Protein AF-A0A2K3NEU3-F1 (afdb_monomer)

Radius of gyration: 21.85 Å; Cα contacts (8 Å, |Δi|>4): 67; chains: 1; bounding box: 36×51×60 Å

Foldseek 3Di:
DDDPVVVVVVVVVVVPPPPPQPPVSVCVVVVPPPPPDPQWDDAPNDIDGDDPRVVVRVCVVVVVVVPPPPDPDPVVVVVVVVVVVVVLVVQLVVCVVPVDRPDCLVVFPWDWDACDPDDDDPVRTDIDGCSVVSVVVNVVVVVVVVVVVVD

Sequence (151 aa):
MLSLKDRLAVLDQKGEEEEDLSGDELAELHGRRRGNAISMIQAGGATLEGVTPIRQAVLEHFASHFKTLNMERPGWIILFLKGFLGDVMRFITDFHRNGKLTKGINSTFIALIPKVDSPQRLNDFRPISLVGSLYKILANVLANRLIVLNG

Mean predicted aligned error: 15.76 Å

Solvent-accessible surface area (backbone atoms only — not comparable to full-atom values): 9294 Å² total; per-residue (Å²): 132,85,49,74,66,59,59,47,55,57,52,60,60,62,71,71,65,80,74,74,70,49,73,64,58,50,44,55,68,63,60,69,68,68,90,78,73,74,57,63,49,79,57,97,92,40,81,33,63,43,66,66,55,43,51,48,53,53,49,51,52,49,53,51,62,73,64,51,87,83,64,87,64,59,65,64,60,57,51,46,53,53,52,52,49,50,52,52,51,50,52,54,50,49,27,71,73,65,79,42,84,64,92,54,59,85,68,62,46,66,46,75,42,70,75,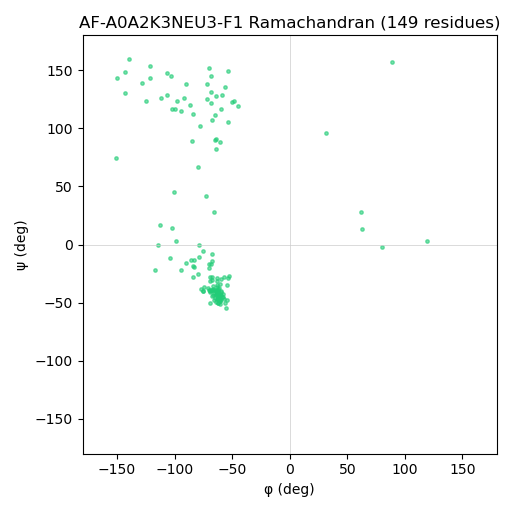51,100,75,63,87,50,79,83,34,38,46,80,40,77,42,46,71,56,52,53,50,52,51,50,51,55,51,50,56,53,53,56,63,72,76,107

Structure (mmCIF, N/CA/C/O backbone):
data_AF-A0A2K3NEU3-F1
#
_entry.id   AF-A0A2K3NEU3-F1
#
loop_
_atom_site.group_PDB
_atom_site.id
_atom_site.type_symbol
_atom_site.label_atom_id
_atom_site.label_alt_id
_atom_site.label_comp_id
_atom_site.label_asym_id
_atom_site.label_entity_id
_atom_site.label_seq_id
_atom_site.pdbx_PDB_ins_code
_atom_site.Cartn_x
_atom_site.Cartn_y
_atom_site.Cartn_z
_atom_site.occupancy
_atom_site.B_iso_or_equiv
_atom_site.auth_seq_id
_atom_site.auth_comp_id
_atom_site.auth_asym_id
_atom_site.auth_atom_id
_atom_site.pdbx_PDB_model_num
ATOM 1 N N . MET A 1 1 ? -4.065 -31.263 -34.846 1.00 45.59 1 MET A N 1
ATOM 2 C CA . MET A 1 1 ? -3.283 -31.020 -33.614 1.00 45.59 1 MET A CA 1
ATOM 3 C C . MET A 1 1 ? -2.113 -30.134 -34.026 1.00 45.59 1 MET A C 1
ATOM 5 O O . MET A 1 1 ? -1.277 -30.618 -34.774 1.00 45.59 1 MET A O 1
ATOM 9 N N . LEU A 1 2 ? -2.132 -28.831 -33.714 1.00 50.38 2 LEU A N 1
ATOM 10 C CA . LEU A 1 2 ? -1.086 -27.901 -34.183 1.00 50.38 2 LEU A CA 1
ATOM 11 C C . LEU A 1 2 ? 0.266 -28.203 -33.517 1.00 50.38 2 LEU A C 1
ATOM 13 O O . LEU A 1 2 ? 0.307 -28.587 -32.345 1.00 50.38 2 LEU A O 1
ATOM 17 N N . SER A 1 3 ? 1.357 -28.019 -34.265 1.00 61.38 3 SER A N 1
ATOM 18 C CA . SER A 1 3 ? 2.723 -28.281 -33.810 1.00 61.38 3 SER A CA 1
ATOM 19 C C . SER A 1 3 ? 3.161 -27.261 -32.759 1.00 61.38 3 SER A C 1
ATOM 21 O O . SER A 1 3 ? 2.734 -26.106 -32.759 1.00 61.38 3 SER A O 1
ATOM 23 N N . LEU A 1 4 ? 4.068 -27.665 -31.864 1.00 50.16 4 LEU A N 1
ATOM 24 C CA . LEU A 1 4 ? 4.674 -26.774 -30.868 1.00 50.16 4 LEU A CA 1
ATOM 25 C C . LEU A 1 4 ? 5.372 -25.565 -31.525 1.00 50.16 4 LEU A C 1
ATOM 27 O O . LEU A 1 4 ? 5.434 -24.497 -30.924 1.00 50.16 4 LEU A O 1
ATOM 31 N N . LYS A 1 5 ? 5.849 -25.729 -32.769 1.00 55.66 5 LYS A N 1
ATOM 32 C CA . LYS A 1 5 ? 6.433 -24.654 -33.584 1.00 55.66 5 LYS A CA 1
ATOM 33 C C . LYS A 1 5 ? 5.387 -23.625 -34.020 1.00 55.66 5 LYS A C 1
ATOM 35 O O . LYS A 1 5 ? 5.641 -22.432 -33.900 1.00 55.66 5 LYS A O 1
ATOM 40 N N . ASP A 1 6 ? 4.197 -24.076 -34.410 1.00 56.97 6 ASP A N 1
ATOM 41 C CA . ASP A 1 6 ? 3.092 -23.190 -34.802 1.00 56.97 6 ASP A CA 1
ATOM 42 C C . ASP A 1 6 ? 2.590 -22.385 -33.593 1.00 56.97 6 ASP A C 1
ATOM 44 O O . ASP A 1 6 ? 2.275 -21.205 -33.700 1.00 56.97 6 ASP A O 1
ATOM 48 N N . ARG A 1 7 ? 2.588 -23.002 -32.401 1.00 54.94 7 ARG A N 1
ATOM 49 C CA . ARG A 1 7 ? 2.237 -22.325 -31.140 1.00 54.94 7 ARG A CA 1
ATOM 50 C C . ARG A 1 7 ? 3.281 -21.297 -30.695 1.00 54.94 7 ARG A C 1
ATOM 52 O O . ARG A 1 7 ? 2.913 -20.358 -29.998 1.00 54.94 7 ARG A O 1
ATOM 59 N N . LEU A 1 8 ? 4.552 -21.474 -31.065 1.00 50.53 8 LEU A N 1
ATOM 60 C CA . LEU A 1 8 ? 5.616 -20.509 -30.771 1.00 50.53 8 LEU A CA 1
ATOM 61 C C . LEU A 1 8 ? 5.529 -19.281 -31.687 1.00 50.53 8 LEU A C 1
ATOM 63 O O . LEU A 1 8 ? 5.665 -18.166 -31.199 1.00 50.53 8 LEU A O 1
ATOM 67 N N . ALA A 1 9 ? 5.222 -19.474 -32.974 1.00 60.53 9 ALA A N 1
ATOM 68 C CA . ALA A 1 9 ? 5.071 -18.375 -33.933 1.00 60.53 9 ALA A CA 1
ATOM 69 C C . ALA A 1 9 ? 3.911 -17.425 -33.572 1.00 60.53 9 ALA A C 1
ATOM 71 O O . ALA A 1 9 ? 4.035 -16.211 -33.702 1.00 60.53 9 ALA A O 1
ATOM 72 N N . VAL A 1 10 ? 2.813 -17.971 -33.034 1.00 55.75 10 VAL A N 1
ATOM 73 C CA . VAL A 1 10 ? 1.667 -17.183 -32.538 1.00 55.75 10 VAL A CA 1
ATOM 74 C C . VAL A 1 10 ? 2.027 -16.351 -31.298 1.00 55.75 10 VAL A C 1
ATOM 76 O O . VAL A 1 10 ? 1.429 -15.305 -31.066 1.00 55.75 10 VAL A O 1
ATOM 79 N N . LEU A 1 11 ? 2.997 -16.789 -30.487 1.00 45.66 11 LEU A N 1
ATOM 80 C CA . LEU A 1 11 ? 3.431 -16.052 -29.294 1.00 45.66 11 LEU A CA 1
ATOM 81 C C . LEU A 1 11 ? 4.463 -14.961 -29.604 1.00 45.66 11 LEU A C 1
ATOM 83 O O . LEU A 1 11 ? 4.479 -13.968 -28.883 1.00 45.66 11 LEU A O 1
ATOM 87 N N . ASP A 1 12 ? 5.267 -15.123 -30.660 1.00 52.12 12 ASP A N 1
ATOM 88 C CA . ASP A 1 12 ? 6.156 -14.063 -31.164 1.00 52.12 12 ASP A CA 1
ATOM 89 C C . ASP A 1 12 ? 5.348 -12.923 -31.802 1.00 52.12 12 ASP A C 1
ATOM 91 O O . ASP A 1 12 ? 5.624 -11.759 -31.534 1.00 52.12 12 ASP A O 1
ATOM 95 N N . GLN A 1 13 ? 4.277 -13.236 -32.545 1.00 46.56 13 GLN A N 1
ATOM 96 C CA . GLN A 1 13 ? 3.372 -12.212 -33.093 1.00 46.56 13 GLN A CA 1
ATOM 97 C C . GLN A 1 13 ? 2.573 -11.471 -32.011 1.00 46.56 13 GLN A C 1
ATOM 99 O O . GLN A 1 13 ? 2.289 -10.288 -32.155 1.00 46.56 13 GLN A O 1
ATOM 104 N N . LYS A 1 14 ? 2.264 -12.125 -30.883 1.00 47.94 14 LYS A N 1
ATOM 105 C CA . LYS A 1 14 ? 1.518 -11.510 -29.770 1.00 47.94 14 LYS A CA 1
ATOM 106 C C . LYS A 1 14 ? 2.378 -10.603 -28.871 1.00 47.94 14 LYS A C 1
ATOM 108 O O . LYS A 1 14 ? 1.883 -10.067 -27.885 1.00 47.94 14 LYS A O 1
ATOM 113 N N . GLY A 1 15 ? 3.674 -10.476 -29.165 1.00 38.56 15 GLY A N 1
ATOM 114 C CA . GLY A 1 15 ? 4.586 -9.565 -28.472 1.00 38.56 15 GLY A CA 1
ATOM 115 C C . GLY A 1 15 ? 4.594 -8.136 -29.025 1.00 38.56 15 GLY A C 1
ATOM 116 O O . GLY A 1 15 ? 5.125 -7.261 -28.348 1.00 38.56 15 GLY A O 1
ATOM 117 N N . GLU A 1 16 ? 4.018 -7.906 -30.212 1.00 44.66 16 GLU A N 1
ATOM 118 C CA . GLU A 1 16 ? 4.050 -6.612 -30.919 1.00 44.66 16 GLU A CA 1
ATOM 119 C C . GLU A 1 16 ? 2.677 -5.934 -31.067 1.00 44.66 16 GLU A C 1
ATOM 121 O O . GLU A 1 16 ? 2.597 -4.822 -31.582 1.00 44.66 16 GLU A O 1
ATOM 126 N N . GLU A 1 17 ? 1.597 -6.538 -30.570 1.00 46.41 17 GLU A N 1
ATOM 127 C CA . GLU A 1 17 ? 0.317 -5.837 -30.432 1.00 46.41 17 GLU A CA 1
ATOM 128 C C . GLU A 1 17 ? 0.309 -5.079 -29.100 1.00 46.41 17 GLU A C 1
ATOM 130 O O . GLU A 1 17 ? -0.085 -5.591 -28.050 1.00 46.41 17 GLU A O 1
ATOM 135 N N . GLU A 1 18 ? 0.791 -3.838 -29.148 1.00 49.94 18 GLU A N 1
ATOM 136 C CA . GLU A 1 18 ? 0.408 -2.796 -28.199 1.00 49.94 18 GLU A CA 1
ATOM 137 C C . GLU A 1 18 ? -1.096 -2.540 -28.415 1.00 49.94 18 GLU A C 1
ATOM 139 O O . GLU A 1 18 ? -1.503 -1.677 -29.188 1.00 49.94 18 GLU A O 1
ATOM 144 N N . GLU A 1 19 ? -1.949 -3.381 -27.814 1.00 53.62 19 GLU A N 1
ATOM 145 C CA . GLU A 1 19 ? -3.363 -3.051 -27.633 1.00 53.62 19 GLU A CA 1
ATOM 146 C C . GLU A 1 19 ? -3.405 -1.833 -26.704 1.00 53.62 19 GLU A C 1
ATOM 148 O O . GLU A 1 19 ? -3.387 -1.958 -25.476 1.00 53.62 19 GLU A O 1
ATOM 153 N N . ASP A 1 20 ? -3.398 -0.643 -27.307 1.00 51.97 20 ASP A N 1
ATOM 154 C CA . ASP A 1 20 ? -3.737 0.603 -26.636 1.00 51.97 20 ASP A CA 1
ATOM 155 C C . ASP A 1 20 ? -5.108 0.406 -25.990 1.00 51.97 20 ASP A C 1
ATOM 157 O O . ASP A 1 20 ? -6.140 0.353 -26.667 1.00 51.97 20 ASP A O 1
ATOM 161 N N . LEU A 1 21 ? -5.102 0.241 -24.664 1.00 54.41 21 LEU A N 1
ATOM 162 C CA . LEU A 1 21 ? -6.314 0.132 -23.864 1.00 54.41 21 LEU A CA 1
ATOM 163 C C . LEU A 1 21 ? -7.240 1.275 -24.267 1.00 54.41 21 LEU A C 1
ATOM 165 O O . LEU A 1 21 ? -6.859 2.450 -24.215 1.00 54.41 21 LEU A O 1
ATOM 169 N N . SER A 1 22 ? -8.449 0.917 -24.691 1.00 58.34 22 SER A N 1
ATOM 170 C CA . SER A 1 22 ? -9.425 1.892 -25.163 1.00 58.34 22 SER A CA 1
ATOM 171 C C . SER A 1 22 ? -9.633 2.987 -24.111 1.00 58.34 22 SER A C 1
ATOM 173 O O . SER A 1 22 ? -9.524 2.748 -22.904 1.00 58.34 22 SER A O 1
ATOM 175 N N . GLY A 1 23 ? -9.940 4.210 -24.554 1.00 54.69 23 GLY A N 1
ATOM 176 C CA . GLY A 1 23 ? -10.165 5.346 -23.652 1.00 54.69 23 GLY A CA 1
ATOM 177 C C . GLY A 1 23 ? -11.193 5.054 -22.552 1.00 54.69 23 GLY A C 1
ATOM 178 O O . GLY A 1 23 ? -11.075 5.598 -21.456 1.00 54.69 23 GLY A O 1
ATOM 179 N N . ASP A 1 24 ? -12.127 4.137 -22.812 1.00 50.00 24 ASP A N 1
ATOM 180 C CA . ASP A 1 24 ? -13.137 3.667 -21.866 1.00 50.00 24 ASP A CA 1
ATOM 181 C C . ASP A 1 24 ? -12.575 2.679 -20.828 1.00 50.00 24 ASP A C 1
ATOM 183 O O . ASP A 1 24 ? -12.896 2.804 -19.648 1.00 50.00 24 ASP A O 1
ATOM 187 N N . GLU A 1 25 ? -11.662 1.771 -21.197 1.00 56.72 25 GLU A N 1
ATOM 188 C CA . GLU A 1 25 ? -10.932 0.927 -20.232 1.00 56.72 25 GLU A CA 1
ATOM 189 C C . GLU A 1 25 ? -9.971 1.753 -19.367 1.00 56.72 25 GLU A C 1
ATOM 191 O O . GLU A 1 25 ? -9.883 1.551 -18.152 1.00 56.72 25 GLU A O 1
ATOM 196 N N . LEU A 1 26 ? -9.293 2.744 -19.957 1.00 55.97 26 LEU A N 1
ATOM 197 C CA . LEU A 1 26 ? -8.514 3.735 -19.209 1.00 55.97 26 LEU A CA 1
ATOM 198 C C . LEU A 1 26 ? -9.414 4.571 -18.287 1.00 55.97 26 LEU A C 1
ATOM 200 O O . LEU A 1 26 ? -9.044 4.838 -17.142 1.00 55.97 26 LEU A O 1
ATOM 204 N N . ALA A 1 27 ? -10.611 4.952 -18.738 1.00 53.28 27 ALA A N 1
ATOM 205 C CA . ALA A 1 27 ? -11.588 5.665 -17.923 1.00 53.28 27 ALA A CA 1
ATOM 206 C C . ALA A 1 27 ? -12.176 4.787 -16.810 1.00 53.28 27 ALA A C 1
ATOM 208 O O . ALA A 1 27 ? -12.445 5.308 -15.732 1.00 53.28 27 ALA A O 1
ATOM 209 N N . GLU A 1 28 ? -12.314 3.474 -16.994 1.00 55.53 28 GLU A N 1
ATOM 210 C CA . GLU A 1 28 ? -12.759 2.539 -15.954 1.00 55.53 28 GLU A CA 1
ATOM 211 C C . GLU A 1 28 ? -11.651 2.268 -14.917 1.00 55.53 28 GLU A C 1
ATOM 213 O O . GLU A 1 28 ? -11.905 2.240 -13.704 1.00 55.53 28 GLU A O 1
ATOM 218 N N . LEU A 1 29 ? -10.389 2.196 -15.360 1.00 51.25 29 LEU A N 1
ATOM 219 C CA . LEU A 1 29 ? -9.210 2.166 -14.486 1.00 51.25 29 LEU A CA 1
ATOM 220 C C . LEU A 1 29 ? -9.060 3.467 -13.678 1.00 51.25 29 LEU A C 1
ATOM 222 O O . LEU A 1 29 ? -8.745 3.424 -12.483 1.00 51.25 29 LEU A O 1
ATOM 226 N N . HIS A 1 30 ? -9.326 4.623 -14.292 1.00 45.66 30 HIS A N 1
ATOM 227 C CA . HIS A 1 30 ? -9.273 5.941 -13.644 1.00 45.66 30 HIS A CA 1
ATOM 228 C C . HIS A 1 30 ? -10.565 6.300 -12.879 1.00 45.66 30 HIS A C 1
ATOM 230 O O . HIS A 1 30 ? -10.542 7.140 -11.973 1.00 45.66 30 HIS A O 1
ATOM 236 N N . GLY A 1 31 ? -11.678 5.632 -13.192 1.00 36.62 31 GLY A N 1
ATOM 237 C CA . GLY A 1 31 ? -13.032 5.842 -12.669 1.00 36.62 31 GLY A CA 1
ATOM 238 C C . GLY A 1 31 ? -13.268 5.235 -11.290 1.00 36.62 31 GLY A C 1
ATOM 239 O O . GLY A 1 31 ? -14.208 5.608 -10.590 1.00 36.62 31 GLY A O 1
ATOM 240 N N . ARG A 1 32 ? -12.339 4.410 -10.796 1.00 45.06 32 ARG A N 1
ATOM 241 C CA . ARG A 1 32 ? -12.258 4.027 -9.376 1.00 45.06 32 ARG A CA 1
ATOM 242 C C . ARG A 1 32 ? -11.756 5.172 -8.482 1.00 45.06 32 ARG A C 1
ATOM 244 O O . ARG A 1 32 ? -10.994 4.952 -7.533 1.00 45.06 32 ARG A O 1
ATOM 251 N N . ARG 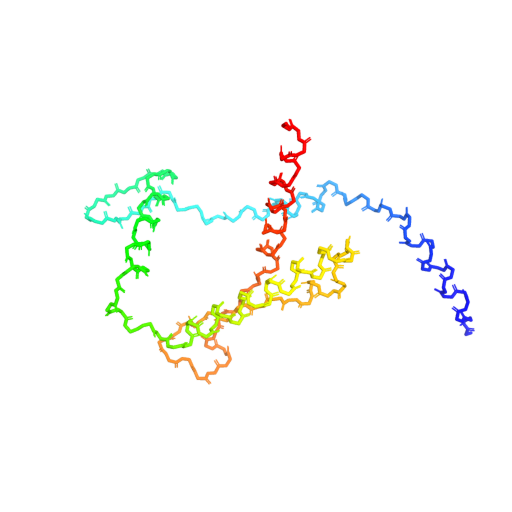A 1 33 ? -12.220 6.405 -8.718 1.00 47.03 33 ARG A N 1
ATOM 252 C CA . ARG A 1 33 ? -12.146 7.489 -7.732 1.00 47.03 33 ARG A CA 1
ATOM 253 C C . ARG A 1 33 ? -13.014 7.102 -6.538 1.00 47.03 33 ARG A C 1
ATOM 255 O O . ARG A 1 33 ? -14.209 7.354 -6.474 1.00 47.03 33 ARG A O 1
ATOM 262 N N . ARG A 1 34 ? -12.363 6.422 -5.596 1.00 50.53 34 ARG A N 1
ATOM 263 C CA . ARG A 1 34 ? -12.849 6.097 -4.258 1.00 50.53 34 ARG A CA 1
ATOM 264 C C . ARG A 1 34 ? -13.509 7.333 -3.643 1.00 50.53 34 ARG A C 1
ATOM 266 O O . ARG A 1 34 ? -12.811 8.303 -3.363 1.00 50.53 34 ARG A O 1
ATOM 273 N N . GLY A 1 35 ? -14.797 7.245 -3.321 1.00 48.56 35 GLY A N 1
ATOM 274 C CA . GLY A 1 35 ? -15.510 8.187 -2.444 1.00 48.56 35 GLY A CA 1
ATOM 275 C C . GLY A 1 35 ? -15.024 8.172 -0.985 1.00 48.56 35 GLY A C 1
ATOM 276 O O . GLY A 1 35 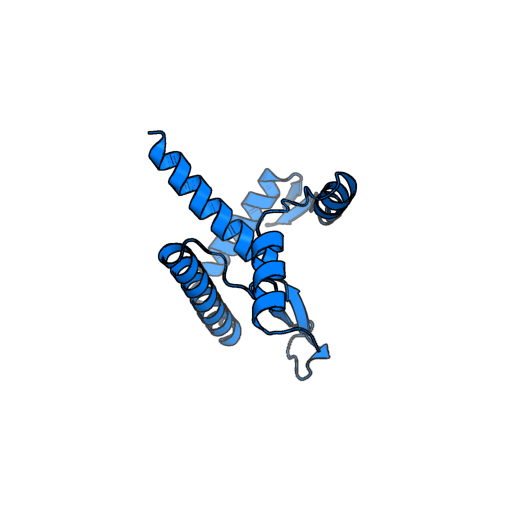? -15.790 8.457 -0.077 1.00 48.56 35 GLY A O 1
ATOM 277 N N . ASN A 1 36 ? -13.754 7.830 -0.745 1.00 59.72 36 ASN A N 1
ATOM 278 C CA . ASN A 1 36 ? -13.133 7.732 0.575 1.00 59.72 36 ASN A CA 1
ATOM 279 C C . ASN A 1 36 ? -12.293 8.987 0.855 1.00 59.72 36 ASN A C 1
ATOM 281 O O . ASN A 1 36 ? -11.135 8.887 1.263 1.00 59.72 36 ASN A O 1
ATOM 285 N N . ALA A 1 37 ? -12.838 10.166 0.559 1.00 64.94 37 ALA A N 1
ATOM 286 C CA . ALA A 1 37 ? -12.197 11.424 0.910 1.00 64.94 37 ALA A CA 1
ATOM 287 C C . ALA A 1 37 ? -12.568 11.770 2.356 1.00 64.94 37 ALA A C 1
ATOM 289 O O . ALA A 1 37 ? -13.727 12.043 2.656 1.00 64.94 37 ALA A O 1
ATOM 290 N N . ILE A 1 38 ? -11.583 11.740 3.254 1.00 75.19 38 ILE A N 1
ATOM 291 C CA . ILE A 1 38 ? -11.752 12.258 4.613 1.00 75.19 38 ILE A CA 1
ATOM 292 C C . ILE A 1 38 ? -11.652 13.780 4.507 1.00 75.19 38 ILE A C 1
ATOM 294 O O . ILE A 1 38 ? -10.560 14.319 4.338 1.00 75.19 38 ILE A O 1
ATOM 298 N N . SER A 1 39 ? -12.797 14.459 4.536 1.00 81.25 39 SER A N 1
ATOM 299 C CA . SER A 1 39 ? -12.881 15.924 4.502 1.00 81.25 39 SER A CA 1
ATOM 300 C C . SER A 1 39 ? -12.605 16.556 5.865 1.00 81.25 39 SER A C 1
ATOM 302 O O . SER A 1 39 ? -12.146 17.695 5.917 1.00 81.25 39 SER A O 1
ATOM 304 N N . MET A 1 40 ? -12.841 15.806 6.948 1.00 85.50 40 MET A N 1
ATOM 305 C CA . MET A 1 40 ? -12.735 16.273 8.327 1.00 85.50 40 MET A CA 1
ATOM 306 C C . MET A 1 40 ? -12.346 15.134 9.284 1.00 85.50 40 MET A C 1
ATOM 308 O O . MET A 1 40 ? -12.799 14.001 9.113 1.00 85.50 40 MET A O 1
ATOM 312 N N . ILE A 1 41 ? -11.526 15.424 10.299 1.00 88.50 41 ILE A N 1
ATOM 313 C CA . ILE A 1 41 ? -11.183 14.492 11.388 1.00 88.50 41 ILE A CA 1
ATOM 314 C C . ILE A 1 41 ? -11.066 15.237 12.723 1.00 88.50 41 ILE A C 1
ATOM 316 O O . ILE A 1 41 ? -10.638 16.388 12.754 1.00 88.50 41 ILE A O 1
ATOM 320 N N . GLN A 1 42 ? -11.403 14.583 13.835 1.00 88.25 42 GLN A N 1
ATOM 321 C CA . GLN A 1 42 ? -11.058 15.083 15.167 1.00 88.25 42 GLN A CA 1
ATOM 322 C C . GLN A 1 42 ? -9.715 14.512 15.620 1.00 88.25 42 GLN A C 1
ATOM 324 O O . GLN A 1 42 ? -9.526 13.296 15.644 1.00 88.25 42 GLN A O 1
ATOM 329 N N . ALA A 1 43 ? -8.790 15.388 16.007 1.00 84.94 43 ALA A N 1
ATOM 330 C CA . ALA A 1 43 ? -7.499 15.013 16.571 1.00 84.94 43 ALA A CA 1
ATOM 331 C C . ALA A 1 43 ? -7.112 16.004 17.678 1.00 84.94 43 ALA A C 1
ATOM 333 O O . ALA A 1 43 ? -7.195 17.214 17.490 1.00 84.94 43 ALA A O 1
ATOM 334 N N . GLY A 1 44 ? -6.719 15.499 18.853 1.00 78.94 44 GLY A N 1
ATOM 335 C CA . GLY A 1 44 ? -6.281 16.347 19.973 1.00 78.94 44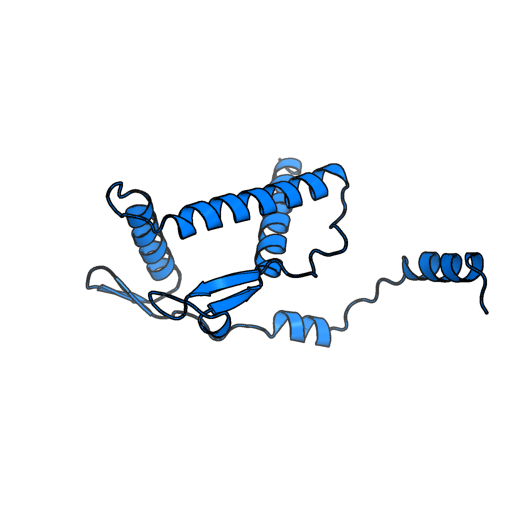 GLY A CA 1
ATOM 336 C C . GLY A 1 44 ? -7.351 17.311 20.508 1.00 78.94 44 GLY A C 1
ATOM 337 O O . GLY A 1 44 ? -7.011 18.382 20.993 1.00 78.94 44 GLY A O 1
ATOM 338 N N . GLY A 1 45 ? -8.637 16.964 20.382 1.00 84.56 45 GLY A N 1
ATOM 339 C CA . GLY A 1 45 ? -9.758 17.826 20.784 1.00 84.56 45 GLY A CA 1
ATOM 340 C C . GLY A 1 45 ? -10.119 18.927 19.778 1.00 84.56 45 GLY A C 1
ATOM 341 O O . GLY A 1 45 ? -11.099 19.633 19.994 1.00 84.56 45 GLY A O 1
ATOM 342 N N . ALA A 1 46 ? -9.384 19.051 18.669 1.00 84.88 46 ALA A N 1
ATOM 343 C CA . ALA A 1 46 ? -9.685 19.983 17.588 1.00 84.88 46 ALA A CA 1
ATOM 344 C C . ALA A 1 46 ? -10.310 19.263 16.385 1.00 84.88 46 ALA A C 1
ATOM 346 O O . ALA A 1 46 ? -9.947 18.130 16.055 1.00 84.88 46 ALA A O 1
ATOM 347 N N . THR A 1 47 ? -11.231 19.946 15.706 1.00 90.69 47 THR A N 1
ATOM 348 C CA . THR A 1 47 ? -11.755 19.529 14.402 1.00 90.69 47 THR A CA 1
ATOM 349 C C . THR A 1 47 ? -10.834 20.066 13.312 1.00 90.69 47 THR A C 1
ATOM 351 O O . THR A 1 47 ? -10.643 21.274 13.197 1.00 90.69 47 THR A O 1
ATOM 354 N N . LEU A 1 48 ? -10.257 19.167 12.522 1.00 90.69 48 LEU A N 1
ATOM 355 C CA . LEU A 1 48 ? -9.371 19.490 11.412 1.00 90.69 48 LEU A CA 1
ATOM 356 C C . LEU A 1 48 ? -10.104 19.257 10.100 1.00 90.69 48 LEU A C 1
ATOM 358 O O . LEU A 1 48 ? -10.636 18.170 9.878 1.00 90.69 48 LEU A O 1
ATOM 362 N N . GLU A 1 49 ? -10.088 20.256 9.227 1.00 88.94 49 GLU A N 1
ATOM 363 C CA . GLU A 1 49 ? -10.720 20.202 7.913 1.00 88.94 49 GLU A CA 1
ATOM 364 C C . GLU A 1 49 ? -9.682 20.433 6.810 1.00 88.94 49 GLU A C 1
ATOM 366 O O . GLU A 1 49 ? -8.739 21.214 6.960 1.00 88.94 49 GLU A O 1
ATOM 371 N N . GLY A 1 50 ? -9.848 19.730 5.691 1.00 82.81 50 GLY A N 1
ATOM 372 C CA . GLY A 1 50 ? -8.963 19.839 4.536 1.00 82.81 50 GLY A CA 1
ATOM 373 C C . GLY A 1 50 ? -7.754 18.897 4.567 1.00 82.81 50 GLY A C 1
ATOM 374 O O . GLY A 1 50 ? -7.297 18.415 5.603 1.00 82.81 50 GLY A O 1
ATOM 375 N N . VAL A 1 51 ? -7.216 18.619 3.377 1.00 81.31 51 VAL A N 1
ATOM 376 C CA . VAL A 1 51 ? -6.235 17.542 3.152 1.00 81.31 51 VAL A CA 1
ATOM 377 C C . VAL A 1 51 ? -4.948 17.735 3.958 1.00 81.31 51 VAL A C 1
ATOM 379 O O . VAL A 1 51 ? -4.444 16.778 4.542 1.00 81.31 51 VAL A O 1
ATOM 382 N N . THR A 1 52 ? -4.397 18.951 3.993 1.00 87.75 52 THR A N 1
ATOM 383 C CA . THR A 1 52 ? -3.084 19.204 4.609 1.00 87.75 52 THR A CA 1
ATOM 384 C C . THR A 1 52 ? -3.108 19.063 6.137 1.00 87.75 52 THR A C 1
ATOM 386 O O . THR A 1 52 ? -2.286 18.293 6.642 1.00 87.75 52 THR A O 1
ATOM 389 N N . PRO A 1 53 ? -4.039 19.698 6.882 1.00 87.12 53 PRO A N 1
ATOM 390 C CA . PRO A 1 53 ? -4.147 19.508 8.332 1.00 87.12 53 PRO A CA 1
ATOM 391 C C . PRO A 1 53 ? -4.434 18.057 8.725 1.00 87.12 53 PRO A C 1
ATOM 393 O O . PRO A 1 53 ? -3.797 17.525 9.632 1.00 87.12 53 PRO A O 1
ATOM 396 N N . ILE A 1 54 ? -5.332 17.386 7.994 1.00 88.94 54 ILE A N 1
ATOM 397 C CA . ILE A 1 54 ? -5.664 15.974 8.228 1.00 88.94 54 ILE A CA 1
ATOM 398 C C . ILE A 1 54 ? -4.432 15.093 8.014 1.00 88.94 54 ILE A C 1
ATOM 400 O O . ILE A 1 54 ? -4.112 14.260 8.861 1.00 88.94 54 ILE A O 1
ATOM 404 N N . ARG A 1 55 ? -3.698 15.292 6.911 1.00 84.69 55 ARG A N 1
ATOM 405 C CA . ARG A 1 55 ? -2.475 14.532 6.621 1.00 84.69 55 ARG A CA 1
ATOM 406 C C . ARG A 1 55 ? -1.428 14.728 7.713 1.00 84.69 55 ARG A C 1
ATOM 408 O O . ARG A 1 55 ? -0.807 13.750 8.120 1.00 84.69 55 ARG A O 1
ATOM 415 N N . GLN A 1 56 ? -1.238 15.964 8.169 1.00 86.94 56 GLN A N 1
ATOM 416 C CA . GLN A 1 56 ? -0.264 16.284 9.207 1.00 86.94 56 GLN A CA 1
ATOM 417 C C . GLN A 1 56 ? -0.624 15.609 10.534 1.00 86.94 56 GLN A C 1
ATOM 419 O O . GLN A 1 56 ? 0.207 14.903 11.097 1.00 86.94 56 GLN A O 1
ATOM 424 N N . ALA A 1 57 ? -1.874 15.734 10.979 1.00 87.38 57 ALA A N 1
ATOM 425 C CA . ALA A 1 57 ? -2.328 15.138 12.231 1.00 87.38 57 ALA A CA 1
ATOM 426 C C . ALA A 1 57 ? -2.260 13.607 12.219 1.00 87.38 57 ALA A C 1
ATOM 428 O O . ALA A 1 57 ? -1.831 12.998 13.196 1.00 87.38 57 ALA A O 1
ATOM 429 N N . VAL A 1 58 ? -2.628 12.974 11.101 1.00 85.69 58 VAL A N 1
ATOM 430 C CA . VAL A 1 58 ? -2.478 11.524 10.923 1.00 85.69 58 VAL A CA 1
ATOM 431 C C . VAL A 1 58 ? -1.003 11.129 11.011 1.00 85.69 58 VAL A C 1
ATOM 433 O O . VAL A 1 58 ? -0.660 10.193 11.733 1.00 85.69 58 VAL A O 1
ATOM 436 N N . LEU A 1 59 ? -0.119 11.845 10.313 1.00 82.75 59 LEU A N 1
ATOM 437 C CA . LEU A 1 59 ? 1.311 11.547 10.308 1.00 82.75 59 LEU A CA 1
ATOM 438 C C . LEU A 1 59 ? 1.917 11.701 11.703 1.00 82.75 59 LEU A C 1
ATOM 440 O O . LEU A 1 59 ? 2.614 10.798 12.152 1.00 82.75 59 LEU A O 1
ATOM 444 N N . GLU A 1 60 ? 1.628 12.793 12.405 1.00 85.50 60 GLU A N 1
ATOM 445 C CA . GLU A 1 60 ? 2.104 13.036 13.769 1.00 85.50 60 GLU A CA 1
ATOM 446 C C . GLU A 1 60 ? 1.578 11.993 14.754 1.00 85.50 60 GLU A C 1
ATOM 448 O O . GLU A 1 60 ? 2.362 11.428 15.521 1.00 85.50 60 GLU A O 1
ATOM 453 N N . HIS A 1 61 ? 0.278 11.685 14.690 1.00 82.69 61 HIS A N 1
ATOM 454 C CA . HIS A 1 61 ? -0.352 10.674 15.532 1.00 82.69 61 HIS A CA 1
ATOM 455 C C . HIS A 1 61 ? 0.355 9.328 15.385 1.00 82.69 61 HIS A C 1
ATOM 457 O O . HIS A 1 61 ? 0.838 8.766 16.368 1.00 82.69 61 HIS A O 1
ATOM 463 N N . PHE A 1 62 ? 0.487 8.834 14.153 1.00 78.44 62 PHE A N 1
ATOM 464 C CA . PHE A 1 62 ? 1.127 7.549 13.907 1.00 78.44 62 PHE A CA 1
ATOM 465 C C . PHE A 1 62 ? 2.637 7.591 14.136 1.00 78.44 62 PHE A C 1
ATOM 467 O O . PHE A 1 62 ? 3.180 6.642 14.684 1.00 78.44 62 PHE A O 1
ATOM 474 N N . ALA A 1 63 ? 3.341 8.669 13.787 1.00 76.25 63 ALA A N 1
ATOM 475 C CA . ALA A 1 63 ? 4.774 8.791 14.053 1.00 76.25 63 ALA A CA 1
ATOM 476 C C . ALA A 1 63 ? 5.077 8.756 15.557 1.00 76.25 63 ALA A C 1
ATOM 478 O O . ALA A 1 63 ? 6.036 8.103 15.964 1.00 76.25 63 ALA A O 1
ATOM 479 N N . SER A 1 64 ? 4.253 9.413 16.378 1.00 77.44 64 SER A N 1
ATOM 480 C CA . SER A 1 64 ? 4.317 9.315 17.838 1.00 77.44 64 SER A CA 1
ATOM 481 C C . SER A 1 64 ? 4.035 7.883 18.300 1.00 77.44 64 SER A C 1
ATOM 483 O O . SER A 1 64 ? 4.864 7.277 18.976 1.00 77.44 64 SER A O 1
ATOM 485 N N . HIS A 1 65 ? 2.938 7.292 17.820 1.00 69.12 65 HIS A N 1
ATOM 486 C CA . HIS A 1 65 ? 2.522 5.919 18.126 1.00 69.12 65 HIS A CA 1
ATOM 487 C C . HIS A 1 65 ? 3.555 4.853 17.710 1.00 69.12 65 HIS A C 1
ATOM 489 O O . HIS A 1 65 ? 3.671 3.790 18.318 1.00 69.12 65 HIS A O 1
ATOM 495 N N . PHE A 1 66 ? 4.334 5.120 16.660 1.00 63.78 66 PHE A N 1
ATOM 496 C CA . PHE A 1 66 ? 5.393 4.229 16.203 1.00 63.78 66 PHE A CA 1
ATOM 497 C C . PHE A 1 66 ? 6.716 4.416 16.960 1.00 63.78 66 PHE A C 1
ATOM 499 O O . PHE A 1 66 ? 7.549 3.506 16.934 1.00 63.78 66 PHE A O 1
ATOM 506 N N . LYS A 1 67 ? 6.908 5.554 17.636 1.00 67.19 67 LYS A N 1
ATOM 507 C CA . LYS A 1 67 ? 8.092 5.864 18.454 1.00 6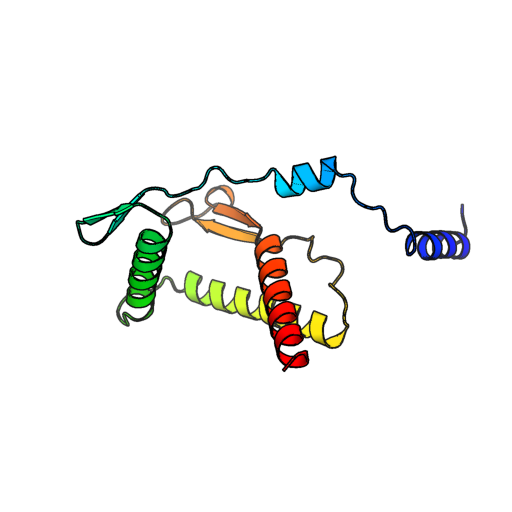7.19 67 LYS A CA 1
ATOM 508 C C . LYS A 1 67 ? 7.907 5.520 19.932 1.00 67.19 67 LYS A C 1
ATOM 510 O O . LYS A 1 67 ? 8.902 5.334 20.627 1.00 67.19 67 LYS A O 1
ATOM 515 N N . THR A 1 68 ? 6.673 5.428 20.426 1.00 60.28 68 THR A N 1
ATOM 516 C CA . THR A 1 68 ? 6.386 5.027 21.806 1.00 60.28 68 THR A CA 1
ATOM 517 C C . THR A 1 68 ? 6.830 3.580 22.043 1.00 60.28 68 THR A C 1
ATOM 519 O O . THR A 1 68 ? 6.265 2.629 21.508 1.00 60.28 68 THR A O 1
ATOM 522 N N . LEU A 1 69 ? 7.866 3.414 22.871 1.00 52.66 69 LEU A N 1
ATOM 523 C CA . LEU A 1 69 ? 8.501 2.127 23.195 1.00 52.66 69 LEU A CA 1
ATOM 524 C C . LEU A 1 69 ? 7.609 1.171 24.010 1.00 52.66 69 LEU A C 1
ATOM 526 O O . LEU A 1 69 ? 7.974 0.017 24.193 1.00 52.66 69 LEU A O 1
ATOM 530 N N . ASN A 1 70 ? 6.450 1.638 24.484 1.00 56.66 70 ASN A N 1
ATOM 531 C CA . ASN A 1 70 ? 5.646 0.955 25.500 1.00 56.66 70 ASN A CA 1
ATOM 532 C C . ASN A 1 70 ? 4.295 0.425 25.002 1.00 56.66 70 ASN A C 1
ATOM 534 O O . ASN A 1 70 ? 3.411 0.140 25.804 1.00 56.66 70 ASN A O 1
ATOM 538 N N . MET A 1 71 ? 4.106 0.318 23.687 1.00 52.84 71 MET A N 1
ATOM 539 C CA . MET A 1 71 ? 2.946 -0.384 23.142 1.00 52.84 71 MET A CA 1
ATOM 540 C C . MET A 1 71 ? 3.363 -1.820 22.859 1.00 52.84 71 MET A C 1
ATOM 542 O O . MET A 1 71 ? 4.214 -2.045 21.994 1.00 52.84 71 MET A O 1
ATOM 546 N N . GLU A 1 72 ? 2.771 -2.783 23.571 1.00 58.56 72 GLU A N 1
ATOM 547 C CA . GLU A 1 72 ? 2.799 -4.190 23.169 1.00 58.56 72 GLU A CA 1
ATOM 548 C C . GLU A 1 72 ? 2.133 -4.289 21.800 1.00 58.56 72 GLU A C 1
ATOM 550 O O . GLU A 1 72 ? 0.921 -4.446 21.653 1.00 58.56 72 GLU A O 1
ATOM 555 N N . ARG A 1 73 ? 2.941 -4.118 20.755 1.00 62.12 73 ARG A N 1
ATOM 556 C CA . ARG A 1 73 ? 2.491 -4.388 19.405 1.00 62.12 73 ARG A CA 1
ATOM 557 C C . ARG A 1 73 ? 2.193 -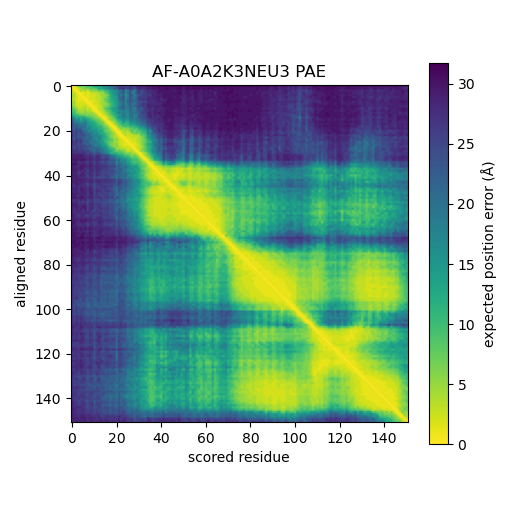5.872 19.362 1.00 62.12 73 ARG A C 1
ATOM 559 O O . ARG A 1 73 ? 3.082 -6.662 19.692 1.00 62.12 73 ARG A O 1
ATOM 566 N N . PRO A 1 74 ? 0.999 -6.262 18.905 1.00 65.38 74 PRO A N 1
ATOM 567 C CA . PRO A 1 74 ? 0.736 -7.656 18.649 1.00 65.38 74 PRO A CA 1
ATOM 568 C C . PRO A 1 74 ? 1.866 -8.211 17.779 1.00 65.38 74 PRO A C 1
ATOM 570 O O . PRO A 1 74 ? 2.146 -7.664 16.708 1.00 65.38 74 PRO A O 1
ATOM 573 N N . GLY A 1 75 ? 2.552 -9.260 18.243 1.00 68.69 75 GLY A N 1
ATOM 574 C CA . GLY A 1 75 ? 3.729 -9.797 17.550 1.00 68.69 75 GLY A CA 1
ATOM 575 C C . GLY A 1 75 ? 3.441 -10.128 16.082 1.00 68.69 75 GLY A C 1
ATOM 576 O O . GLY A 1 75 ? 4.306 -9.966 15.222 1.00 68.69 75 GLY A O 1
ATOM 577 N N . TRP A 1 76 ? 2.187 -10.472 15.772 1.00 66.69 76 TRP A N 1
ATOM 578 C CA . TRP A 1 76 ? 1.714 -10.705 14.413 1.00 66.69 76 TRP A CA 1
ATOM 579 C C . TRP A 1 76 ? 1.844 -9.483 13.493 1.00 66.69 76 TRP A C 1
ATOM 581 O O . TRP A 1 76 ? 2.164 -9.674 12.328 1.00 66.69 76 TRP A O 1
ATOM 591 N N . ILE A 1 77 ? 1.683 -8.242 13.977 1.00 69.94 77 ILE A N 1
ATOM 592 C CA . ILE A 1 77 ? 1.871 -7.027 13.160 1.00 69.94 77 ILE A CA 1
ATOM 593 C C . ILE A 1 77 ? 3.340 -6.868 12.778 1.00 69.94 77 ILE A C 1
ATOM 595 O O . ILE A 1 77 ? 3.654 -6.582 11.625 1.00 69.94 77 ILE A O 1
ATOM 599 N N . ILE A 1 78 ? 4.255 -7.072 13.728 1.00 71.69 78 ILE A N 1
ATOM 600 C CA . ILE A 1 78 ? 5.697 -6.971 13.469 1.00 71.69 78 ILE A CA 1
ATOM 601 C C . ILE A 1 78 ? 6.130 -8.065 12.489 1.00 71.69 78 ILE A C 1
ATOM 603 O O . ILE A 1 78 ? 6.836 -7.781 11.522 1.00 71.69 78 ILE A O 1
ATOM 607 N N . LEU A 1 79 ? 5.680 -9.303 12.711 1.00 71.19 79 LEU A N 1
ATOM 608 C CA . LEU A 1 79 ? 5.960 -10.434 11.826 1.00 71.19 79 LEU A CA 1
ATOM 609 C C . LEU A 1 79 ? 5.375 -10.215 10.427 1.00 71.19 79 LEU A C 1
ATOM 611 O O . LEU A 1 79 ? 6.070 -10.436 9.437 1.00 71.19 79 LEU A O 1
ATOM 615 N N . PHE A 1 80 ? 4.141 -9.714 10.343 1.00 74.88 80 PHE A N 1
ATOM 616 C CA . PHE A 1 80 ? 3.481 -9.378 9.086 1.00 74.88 80 PHE A CA 1
ATOM 617 C C . PHE A 1 80 ? 4.254 -8.303 8.317 1.00 74.88 80 PHE A C 1
ATOM 619 O O . PHE A 1 80 ? 4.583 -8.509 7.153 1.00 74.88 80 PHE A O 1
ATOM 626 N N . LEU A 1 81 ? 4.604 -7.184 8.964 1.00 75.38 81 LEU A N 1
ATOM 627 C CA . LEU A 1 81 ? 5.366 -6.105 8.328 1.00 75.38 81 LEU A CA 1
ATOM 628 C C . LEU A 1 81 ? 6.747 -6.576 7.871 1.00 75.38 81 LEU A C 1
ATOM 630 O O . LEU A 1 81 ? 7.197 -6.193 6.794 1.00 75.38 81 LEU A O 1
ATOM 634 N N . LYS A 1 82 ? 7.409 -7.426 8.663 1.00 75.25 82 LYS A N 1
ATOM 635 C CA . LYS A 1 82 ? 8.716 -7.987 8.311 1.00 75.25 82 LYS A CA 1
ATOM 636 C C . LYS A 1 82 ? 8.625 -8.919 7.100 1.00 75.25 82 LYS A C 1
ATOM 638 O O . LYS A 1 82 ? 9.458 -8.810 6.204 1.00 75.25 82 LYS A O 1
ATOM 643 N N . GLY A 1 83 ? 7.613 -9.788 7.051 1.00 78.12 83 GLY A N 1
ATOM 644 C CA . GLY A 1 83 ? 7.347 -10.655 5.900 1.00 78.12 83 GLY A CA 1
ATOM 645 C C . GLY A 1 83 ? 7.016 -9.847 4.647 1.00 78.12 83 GLY A C 1
ATOM 646 O O . GLY A 1 83 ? 7.684 -9.989 3.626 1.00 78.12 83 GLY A O 1
ATOM 647 N N . PHE A 1 84 ? 6.075 -8.908 4.768 1.00 80.88 84 PHE A N 1
ATOM 648 C CA . PHE A 1 84 ? 5.675 -8.024 3.678 1.00 80.88 84 PHE A CA 1
ATOM 649 C C . PHE A 1 84 ? 6.856 -7.227 3.115 1.00 80.88 84 PHE A C 1
ATOM 651 O O . PHE A 1 84 ? 7.044 -7.180 1.902 1.00 80.88 84 PHE A O 1
ATOM 658 N N . LEU A 1 85 ? 7.686 -6.633 3.977 1.00 81.94 85 LEU A N 1
ATOM 659 C CA . LEU A 1 85 ? 8.865 -5.892 3.536 1.00 81.94 85 LEU A CA 1
ATOM 660 C C . LEU A 1 85 ? 9.867 -6.801 2.813 1.00 81.94 85 LEU A C 1
ATOM 662 O O . LEU A 1 85 ? 10.429 -6.396 1.800 1.00 81.94 85 LEU A O 1
ATOM 666 N N . GLY A 1 86 ? 10.064 -8.031 3.294 1.00 84.06 86 GLY A N 1
ATOM 667 C CA . GLY A 1 86 ? 10.892 -9.026 2.613 1.00 84.06 86 GLY A CA 1
ATOM 668 C C . GLY A 1 86 ? 10.393 -9.330 1.200 1.00 84.06 86 GLY A C 1
ATOM 669 O O . GLY A 1 86 ? 11.177 -9.323 0.250 1.00 84.06 86 GLY A O 1
ATOM 670 N N . ASP A 1 87 ? 9.085 -9.518 1.041 1.00 82.88 87 ASP A N 1
ATOM 671 C CA . ASP A 1 87 ? 8.478 -9.777 -0.261 1.00 82.88 87 ASP A CA 1
ATOM 672 C C . ASP A 1 87 ? 8.562 -8.563 -1.207 1.00 82.88 87 ASP A C 1
ATOM 674 O O . ASP A 1 87 ? 8.861 -8.728 -2.392 1.00 82.88 87 ASP A O 1
ATOM 678 N N . VAL A 1 88 ? 8.377 -7.339 -0.691 1.00 84.62 88 VAL A N 1
ATOM 679 C CA . VAL A 1 88 ? 8.581 -6.087 -1.449 1.00 84.62 88 VAL A CA 1
ATOM 680 C C . VAL A 1 88 ? 10.032 -5.974 -1.919 1.00 84.62 88 VAL A C 1
ATOM 682 O O . VAL A 1 88 ? 10.286 -5.674 -3.084 1.00 84.62 88 VAL A O 1
ATOM 685 N N . MET A 1 89 ? 10.998 -6.231 -1.035 1.00 86.75 89 MET A N 1
ATOM 686 C CA . MET A 1 89 ? 12.419 -6.145 -1.373 1.00 86.75 89 MET A CA 1
ATOM 687 C C . MET A 1 89 ? 12.824 -7.194 -2.407 1.00 86.75 89 MET A C 1
ATOM 689 O O . MET A 1 89 ? 13.582 -6.872 -3.324 1.00 86.75 89 MET A O 1
ATOM 693 N N . ARG A 1 90 ? 12.293 -8.421 -2.313 1.00 85.38 90 ARG A N 1
ATOM 694 C CA . ARG A 1 90 ? 12.492 -9.458 -3.336 1.00 85.38 90 ARG A CA 1
ATOM 695 C C . ARG A 1 90 ? 11.942 -8.997 -4.684 1.00 85.38 90 ARG A C 1
ATOM 697 O O . ARG A 1 90 ? 12.672 -9.023 -5.666 1.00 85.38 90 ARG A O 1
ATOM 704 N N . PHE A 1 91 ? 10.714 -8.479 -4.706 1.00 85.06 91 PHE A N 1
ATOM 705 C CA . PHE A 1 91 ? 10.086 -7.944 -5.915 1.00 85.06 91 PHE A CA 1
ATOM 706 C C . PHE A 1 91 ? 10.922 -6.838 -6.583 1.00 85.06 91 PHE A C 1
ATOM 708 O O . PHE A 1 91 ? 11.209 -6.917 -7.777 1.00 85.06 91 PHE A O 1
ATOM 715 N N . ILE A 1 92 ? 11.361 -5.833 -5.818 1.00 86.00 92 ILE A N 1
ATOM 716 C CA . ILE A 1 92 ? 12.190 -4.740 -6.349 1.00 86.00 92 ILE A CA 1
ATOM 717 C C . ILE A 1 92 ? 13.550 -5.258 -6.831 1.00 86.00 92 ILE A C 1
ATOM 719 O O . ILE A 1 92 ? 14.037 -4.824 -7.874 1.00 86.00 92 ILE A O 1
ATOM 723 N N . THR A 1 93 ? 14.158 -6.198 -6.105 1.00 87.06 93 THR A N 1
ATOM 724 C CA . THR A 1 93 ? 15.445 -6.798 -6.487 1.00 87.06 93 THR A CA 1
ATOM 725 C C . THR A 1 93 ? 15.333 -7.584 -7.793 1.00 87.06 93 THR A C 1
ATOM 727 O O . THR A 1 93 ? 16.190 -7.445 -8.666 1.00 87.06 93 THR A O 1
ATOM 730 N N . ASP A 1 94 ? 14.271 -8.371 -7.957 1.00 85.88 94 ASP A N 1
ATOM 731 C CA . ASP A 1 94 ? 14.026 -9.155 -9.167 1.00 85.88 94 ASP A CA 1
ATOM 732 C C . ASP A 1 94 ? 13.757 -8.255 -10.374 1.00 85.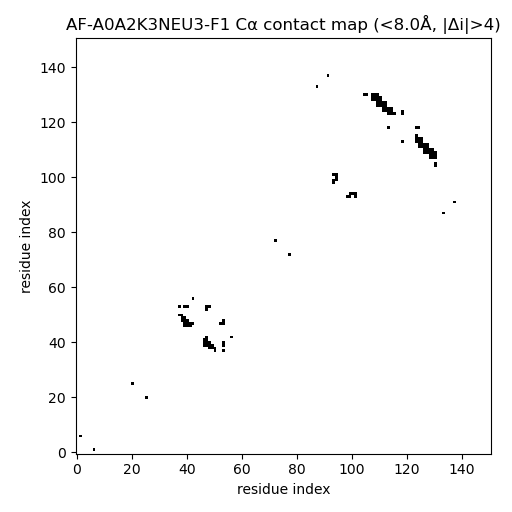88 94 ASP A C 1
ATOM 734 O O . ASP A 1 94 ? 14.310 -8.493 -11.451 1.00 85.88 94 ASP A O 1
ATOM 738 N N . PHE A 1 95 ? 12.975 -7.186 -10.190 1.00 86.50 95 PHE A N 1
ATOM 739 C CA . PHE A 1 95 ? 12.776 -6.172 -11.222 1.00 86.50 95 PHE A CA 1
ATOM 740 C C . PHE A 1 95 ? 14.103 -5.508 -11.607 1.00 86.50 95 PHE A C 1
ATOM 742 O O . PHE A 1 95 ? 14.431 -5.421 -12.786 1.00 86.50 95 PHE A O 1
ATOM 749 N N . HIS A 1 96 ? 14.897 -5.089 -10.618 1.00 86.75 96 HIS A N 1
ATOM 750 C CA . HIS A 1 96 ? 16.179 -4.425 -10.849 1.00 86.75 96 HIS A CA 1
ATOM 751 C C . HIS A 1 96 ? 17.175 -5.306 -11.610 1.00 86.75 96 HIS A C 1
ATOM 753 O O . HIS A 1 96 ? 17.939 -4.804 -12.428 1.00 86.75 96 HIS A O 1
ATOM 759 N N . ARG A 1 97 ? 17.189 -6.615 -11.337 1.00 87.69 97 ARG A N 1
ATOM 760 C CA . ARG A 1 97 ? 18.100 -7.563 -11.993 1.00 87.69 97 ARG A CA 1
ATOM 761 C C . ARG A 1 97 ? 17.681 -7.898 -13.420 1.00 87.69 97 ARG A C 1
ATOM 763 O O . ARG A 1 97 ? 18.542 -8.023 -14.280 1.00 87.69 97 ARG A O 1
ATOM 770 N N . ASN A 1 98 ? 16.382 -8.068 -13.659 1.00 85.19 98 ASN A N 1
ATOM 771 C CA . ASN A 1 98 ? 15.883 -8.619 -14.921 1.00 85.19 98 ASN A CA 1
ATOM 772 C C . ASN A 1 98 ? 15.287 -7.565 -15.864 1.00 85.19 98 ASN A C 1
ATOM 774 O O . ASN A 1 98 ? 14.973 -7.891 -17.007 1.00 85.19 98 ASN A O 1
ATOM 778 N N . GLY A 1 99 ? 15.051 -6.339 -15.382 1.00 82.19 99 GLY A N 1
ATOM 779 C CA . GLY A 1 99 ? 14.351 -5.283 -16.121 1.00 82.19 99 GLY A CA 1
ATOM 780 C C . GLY A 1 99 ? 12.896 -5.627 -16.456 1.00 82.19 99 GLY A C 1
ATOM 781 O O . GLY A 1 99 ? 12.287 -4.986 -17.305 1.00 82.19 99 GLY A O 1
ATOM 782 N N . LYS A 1 100 ? 12.341 -6.671 -15.831 1.00 79.44 100 LYS A N 1
ATOM 783 C CA . LYS A 1 100 ? 11.022 -7.221 -16.145 1.00 79.44 100 LYS A CA 1
ATOM 784 C C . LYS A 1 100 ? 10.191 -7.344 -14.885 1.00 79.44 100 LYS A C 1
ATOM 786 O O . LYS A 1 100 ? 10.664 -7.796 -13.843 1.00 79.44 100 LYS A O 1
ATOM 791 N N . LEU A 1 101 ? 8.921 -6.992 -15.018 1.00 75.50 101 LEU A N 1
ATOM 792 C CA . LEU A 1 101 ? 7.897 -7.348 -14.051 1.00 75.50 101 LEU A CA 1
ATOM 793 C C . LEU A 1 101 ? 7.688 -8.865 -14.125 1.00 75.50 101 LEU A C 1
ATOM 795 O O . LEU A 1 101 ? 7.406 -9.409 -15.194 1.00 75.50 101 LEU A O 1
ATOM 799 N N . THR A 1 102 ? 7.874 -9.568 -13.009 1.00 64.38 102 THR A N 1
ATOM 800 C CA . THR A 1 102 ? 7.654 -11.015 -12.951 1.00 64.38 102 THR A CA 1
ATOM 801 C C . THR A 1 102 ? 6.207 -11.337 -13.339 1.00 64.38 102 THR A C 1
ATOM 803 O O . THR A 1 102 ? 5.249 -10.753 -12.824 1.00 64.38 102 THR A O 1
ATOM 806 N N . LYS A 1 103 ? 6.022 -12.268 -14.283 1.00 58.16 103 LYS A N 1
ATOM 807 C CA . LYS A 1 103 ? 4.688 -12.780 -14.631 1.00 58.16 103 LYS A CA 1
ATOM 808 C C . LYS A 1 103 ? 4.090 -13.394 -13.356 1.00 58.16 103 LYS A C 1
ATOM 810 O O . LYS A 1 103 ? 4.673 -14.323 -12.811 1.00 58.16 103 LYS A O 1
ATOM 815 N N . GLY A 1 104 ? 2.984 -12.838 -12.854 1.00 57.00 104 GLY A N 1
ATOM 816 C CA . GLY A 1 104 ? 2.386 -13.246 -11.572 1.00 57.00 104 GLY A CA 1
ATOM 817 C C . GLY A 1 104 ? 2.291 -12.152 -10.502 1.00 57.00 104 GLY A C 1
ATOM 818 O O . GLY A 1 104 ? 1.774 -12.403 -9.425 1.00 57.00 104 GLY A O 1
ATOM 819 N N . ILE A 1 105 ? 2.679 -10.902 -10.762 1.00 58.38 105 ILE A N 1
ATOM 820 C CA . ILE A 1 105 ? 2.353 -9.810 -9.812 1.00 58.38 105 ILE A CA 1
ATOM 821 C C . ILE A 1 105 ? 0.826 -9.625 -9.691 1.00 58.38 105 ILE A C 1
ATOM 823 O O . ILE A 1 105 ? 0.312 -9.292 -8.624 1.00 58.38 105 ILE A O 1
ATOM 827 N N . ASN A 1 106 ? 0.095 -9.948 -10.766 1.00 55.09 106 ASN A N 1
ATOM 828 C CA . ASN A 1 106 ? -1.365 -10.051 -10.768 1.00 55.09 106 ASN A CA 1
ATOM 829 C C . ASN A 1 106 ? -1.887 -11.266 -9.978 1.00 55.09 106 ASN A C 1
ATOM 831 O O . ASN A 1 106 ? -3.052 -11.262 -9.590 1.00 55.09 106 ASN A O 1
ATOM 835 N N . SER A 1 107 ? -1.047 -12.268 -9.664 1.00 55.16 107 SER A N 1
ATOM 836 C CA . SER A 1 107 ? -1.357 -13.285 -8.647 1.00 55.16 107 SER A CA 1
ATOM 837 C C . SER A 1 107 ? -1.086 -12.710 -7.250 1.00 55.16 107 SER A C 1
ATOM 839 O O . SER A 1 107 ? -0.156 -13.077 -6.544 1.00 55.16 107 SER A O 1
ATOM 841 N N . THR A 1 108 ? -1.913 -11.716 -6.930 1.00 63.78 108 THR A N 1
ATOM 842 C CA . THR A 1 108 ? -2.346 -11.213 -5.623 1.00 63.78 108 THR A CA 1
ATOM 843 C C . THR A 1 108 ? -1.379 -11.301 -4.438 1.00 63.78 108 THR A C 1
ATOM 845 O O . THR A 1 108 ? -1.408 -12.240 -3.647 1.00 63.78 108 THR A O 1
ATOM 848 N N . PHE A 1 109 ? -0.668 -10.199 -4.190 1.00 69.31 109 PHE A N 1
ATOM 849 C CA . PHE A 1 109 ? -0.295 -9.816 -2.826 1.00 69.31 109 PHE A CA 1
ATOM 850 C C . PHE A 1 109 ? -1.556 -9.430 -2.044 1.00 69.31 109 PHE A C 1
ATOM 852 O O . PHE A 1 109 ? -2.135 -8.368 -2.292 1.00 69.31 109 PHE A O 1
ATOM 859 N N . ILE A 1 110 ? -1.989 -10.278 -1.112 1.00 74.94 110 ILE A N 1
ATOM 860 C CA . ILE A 1 110 ? -3.156 -10.031 -0.255 1.00 74.94 110 ILE A CA 1
ATOM 861 C C . ILE A 1 110 ? -2.696 -9.831 1.188 1.00 74.94 110 ILE A C 1
ATOM 863 O O . ILE A 1 110 ? -2.030 -10.686 1.762 1.00 74.94 110 ILE A O 1
ATOM 867 N N . ALA A 1 111 ? -3.104 -8.716 1.788 1.00 80.81 111 ALA A N 1
ATOM 868 C CA . ALA A 1 111 ? -3.107 -8.536 3.233 1.00 80.81 111 ALA A CA 1
ATOM 869 C C . ALA A 1 111 ? -4.447 -8.988 3.810 1.00 80.81 111 ALA A C 1
ATOM 871 O O . ALA A 1 111 ? -5.500 -8.657 3.265 1.00 80.81 111 ALA A O 1
ATOM 872 N N . LEU A 1 112 ? -4.419 -9.690 4.939 1.00 82.31 112 LEU A N 1
ATOM 873 C CA . LEU A 1 112 ? -5.615 -10.010 5.710 1.00 82.31 112 LEU A CA 1
ATOM 874 C C . LEU A 1 112 ? -5.722 -9.033 6.880 1.00 82.31 112 LEU A C 1
ATOM 876 O O . LEU A 1 112 ? -4.860 -9.017 7.754 1.00 82.31 112 LEU A O 1
ATOM 880 N N . ILE A 1 113 ? -6.775 -8.216 6.895 1.00 84.25 113 ILE A N 1
ATOM 881 C CA . ILE A 1 113 ? -7.072 -7.324 8.020 1.00 84.25 113 ILE A CA 1
ATOM 882 C C . ILE A 1 113 ? -8.123 -7.987 8.916 1.00 84.25 113 ILE A C 1
ATOM 884 O O . ILE A 1 113 ? -9.201 -8.313 8.409 1.00 84.25 113 ILE A O 1
ATOM 888 N N . PRO A 1 114 ? -7.850 -8.187 10.218 1.00 77.69 114 PRO A N 1
ATOM 889 C CA . PRO A 1 114 ? -8.853 -8.663 11.167 1.00 77.69 114 PRO A CA 1
ATOM 890 C C . PRO A 1 114 ? -10.089 -7.755 11.186 1.00 77.69 114 PRO A C 1
ATOM 892 O O . PRO A 1 114 ? -9.966 -6.533 11.210 1.00 77.69 114 PRO A O 1
ATOM 895 N N . LYS A 1 115 ? -11.288 -8.341 11.183 1.00 82.31 115 LYS A N 1
ATOM 896 C CA . LYS A 1 115 ? -12.558 -7.627 11.412 1.00 82.31 115 LYS A CA 1
ATOM 897 C C . LYS A 1 115 ? -12.951 -7.592 12.893 1.00 82.31 115 LYS A C 1
ATOM 899 O O . LYS A 1 115 ? -13.849 -6.837 13.246 1.00 82.31 115 LYS A O 1
ATOM 904 N N . VAL A 1 116 ? -12.330 -8.437 13.717 1.00 79.44 116 VAL A N 1
ATOM 905 C CA . VAL A 1 116 ? -12.646 -8.657 15.138 1.00 79.44 116 VAL A CA 1
ATOM 906 C C . VAL A 1 116 ? -11.352 -8.796 15.947 1.00 79.44 116 VAL A C 1
ATOM 908 O O . VAL A 1 116 ? -10.315 -9.134 15.375 1.00 79.44 116 VAL A O 1
ATOM 911 N N . ASP A 1 117 ? -11.415 -8.586 17.264 1.00 73.62 117 ASP A N 1
ATOM 912 C CA . ASP A 1 117 ? -10.240 -8.538 18.157 1.00 73.62 117 ASP A CA 1
ATOM 913 C C . ASP A 1 117 ? -9.501 -9.880 18.320 1.00 73.62 117 ASP A C 1
ATOM 915 O O . ASP A 1 117 ? -8.374 -9.929 18.811 1.00 73.62 117 ASP A O 1
ATOM 919 N N . SER A 1 118 ? -10.103 -10.998 17.906 1.00 80.00 118 SER A N 1
ATOM 920 C CA . SER A 1 118 ? -9.497 -12.337 17.975 1.00 80.00 118 SER A CA 1
ATOM 921 C C . SER A 1 118 ? -10.035 -13.244 16.862 1.00 80.00 118 SER A C 1
ATOM 923 O O . SER A 1 118 ? -10.878 -14.105 17.120 1.00 80.00 118 SER A O 1
ATOM 925 N N . PRO A 1 119 ? -9.598 -13.046 15.606 1.00 79.69 119 PRO A N 1
ATOM 926 C CA . PRO A 1 119 ? -10.119 -13.790 14.465 1.00 79.69 119 PRO A CA 1
ATOM 927 C C . PRO A 1 119 ? -9.706 -15.268 14.540 1.00 79.69 119 PRO A C 1
ATOM 929 O O . PRO A 1 119 ? -8.536 -15.582 14.752 1.00 79.69 119 PRO A O 1
ATOM 932 N N . GLN A 1 120 ? -10.664 -16.177 14.358 1.00 86.75 120 GLN A N 1
ATOM 933 C CA . GLN A 1 120 ? -10.455 -17.634 14.416 1.00 86.75 120 GLN A CA 1
ATOM 934 C C . GLN A 1 120 ? -10.742 -18.313 13.072 1.00 86.75 120 GLN A C 1
ATOM 936 O O . GLN A 1 120 ? -10.273 -19.418 12.808 1.00 86.75 120 GLN A O 1
ATOM 941 N N . ARG A 1 121 ? -11.531 -17.669 12.206 1.00 88.50 121 ARG A N 1
ATOM 942 C CA . ARG A 1 121 ? -11.975 -18.201 10.914 1.00 88.50 121 ARG A CA 1
ATOM 943 C C . ARG A 1 121 ? -11.528 -17.282 9.782 1.00 88.50 121 ARG A C 1
ATOM 945 O O . ARG A 1 121 ? -11.417 -16.076 9.960 1.00 88.50 121 ARG A O 1
ATOM 952 N N . LEU A 1 122 ? -11.353 -17.824 8.573 1.00 82.88 122 LEU A N 1
ATOM 953 C CA . LEU A 1 122 ? -10.991 -17.026 7.385 1.00 82.88 122 LEU A CA 1
ATOM 954 C C . LEU A 1 122 ? -11.969 -15.865 7.125 1.00 82.88 122 LEU A C 1
ATOM 956 O O . LEU A 1 122 ? -11.556 -14.779 6.726 1.00 82.88 122 LEU A O 1
ATOM 960 N N . ASN A 1 123 ? -13.257 -16.070 7.412 1.00 89.31 123 ASN A N 1
ATOM 961 C CA . ASN A 1 123 ? -14.295 -15.052 7.233 1.00 89.31 123 ASN A CA 1
ATOM 962 C C . ASN A 1 123 ? -14.172 -13.869 8.209 1.00 89.31 123 ASN A C 1
ATOM 964 O O . ASN A 1 123 ? -14.723 -12.797 7.931 1.00 89.31 123 ASN A O 1
ATOM 968 N N . ASP A 1 124 ? -13.405 -14.024 9.289 1.00 82.31 124 ASP A N 1
ATOM 969 C CA . ASP A 1 124 ? -13.111 -12.963 10.255 1.00 82.31 124 ASP A CA 1
ATOM 970 C C . ASP A 1 124 ? -12.086 -11.963 9.706 1.00 82.31 124 ASP A C 1
ATOM 972 O O . ASP A 1 124 ? -11.837 -10.928 10.319 1.00 82.31 124 ASP A O 1
ATOM 976 N N . PHE A 1 125 ? -11.520 -12.228 8.526 1.00 85.69 125 PHE A N 1
ATOM 977 C CA . PHE A 1 125 ? -10.588 -11.339 7.852 1.00 85.69 125 PHE A CA 1
ATOM 978 C C . PHE A 1 125 ? -11.225 -10.654 6.644 1.00 85.69 125 PHE A C 1
ATOM 980 O O . PHE A 1 125 ? -12.092 -11.186 5.944 1.00 85.69 125 PHE A O 1
ATOM 987 N N . ARG A 1 126 ? -10.789 -9.421 6.389 1.00 84.69 126 ARG A N 1
ATOM 988 C CA . ARG A 1 126 ? -11.035 -8.688 5.150 1.00 84.69 126 ARG A CA 1
ATOM 989 C C . ARG A 1 126 ? -9.761 -8.754 4.301 1.00 84.69 126 ARG A C 1
ATOM 991 O O . ARG A 1 126 ? -8.748 -8.199 4.731 1.00 84.69 126 ARG A O 1
ATOM 998 N N . PRO A 1 127 ? -9.786 -9.383 3.113 1.00 84.88 127 PRO A N 1
ATOM 999 C CA . PRO A 1 127 ? -8.649 -9.335 2.209 1.00 84.88 127 PRO A CA 1
ATOM 1000 C C . PRO A 1 127 ? -8.516 -7.936 1.594 1.00 84.88 127 PRO A C 1
ATOM 1002 O O . PRO A 1 127 ? -9.505 -7.320 1.191 1.00 84.88 127 PRO A O 1
ATOM 1005 N N . ILE A 1 128 ? -7.284 -7.442 1.500 1.00 84.50 128 ILE A N 1
ATOM 1006 C CA . ILE A 1 128 ? -6.917 -6.229 0.772 1.00 84.50 128 ILE A CA 1
ATOM 1007 C C . ILE A 1 128 ? -5.827 -6.582 -0.230 1.00 84.50 128 ILE A C 1
ATOM 1009 O O . ILE A 1 128 ? -4.767 -7.073 0.146 1.00 84.50 128 ILE A O 1
ATOM 1013 N N . SER A 1 129 ? -6.075 -6.291 -1.507 1.00 82.44 129 SER A N 1
ATOM 1014 C CA . SER A 1 129 ? -5.043 -6.386 -2.539 1.00 82.44 129 SER A CA 1
ATOM 1015 C C . SER A 1 129 ? -4.025 -5.257 -2.375 1.00 82.44 129 SER A C 1
ATOM 1017 O O . SER A 1 129 ? -4.385 -4.077 -2.366 1.00 82.44 129 SER A O 1
ATOM 1019 N N . LEU A 1 130 ? -2.748 -5.622 -2.267 1.00 83.19 130 LEU A N 1
ATOM 1020 C CA . LEU A 1 130 ? -1.609 -4.705 -2.203 1.00 83.19 130 LEU A CA 1
ATOM 1021 C C . LEU A 1 130 ? -0.899 -4.544 -3.554 1.00 83.19 130 LEU A C 1
ATOM 1023 O O . LEU A 1 130 ? 0.086 -3.815 -3.640 1.00 83.19 130 LEU A O 1
ATOM 1027 N N . VAL A 1 131 ? -1.410 -5.174 -4.617 1.00 82.12 131 VAL A N 1
ATOM 1028 C CA . VAL A 1 131 ? -0.826 -5.121 -5.969 1.00 82.12 131 VAL A CA 1
ATOM 1029 C C . VAL A 1 131 ? -0.648 -3.673 -6.439 1.00 82.12 131 VAL A C 1
ATOM 1031 O O . VAL A 1 131 ? 0.441 -3.275 -6.844 1.00 82.12 131 VAL A O 1
ATOM 1034 N N . GLY A 1 132 ? -1.681 -2.838 -6.286 1.00 82.31 132 GLY A N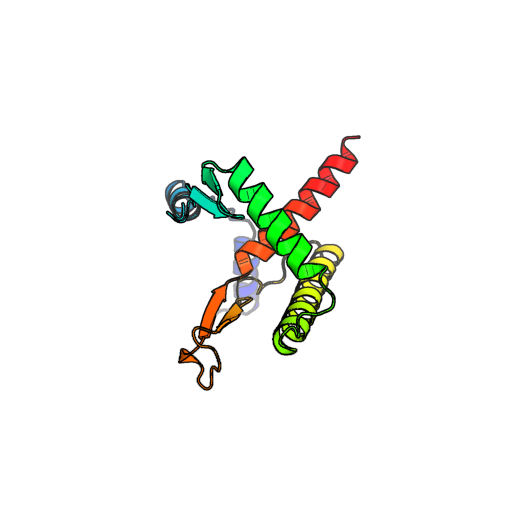 1
ATOM 1035 C CA . GLY A 1 132 ? -1.598 -1.419 -6.649 1.00 82.31 132 GLY A CA 1
ATOM 1036 C C . GLY A 1 132 ? -0.562 -0.635 -5.831 1.00 82.31 132 GLY A C 1
ATOM 1037 O O . GLY A 1 132 ? 0.046 0.303 -6.341 1.00 82.31 132 GLY A O 1
ATOM 1038 N N . SER A 1 133 ? -0.327 -1.019 -4.574 1.00 83.44 133 SER A N 1
ATOM 1039 C CA . SER A 1 133 ? 0.701 -0.407 -3.724 1.00 83.44 133 SER A CA 1
ATOM 1040 C C . SER A 1 133 ? 2.110 -0.750 -4.213 1.00 83.44 133 SER A C 1
ATOM 1042 O O . SER A 1 133 ? 2.967 0.129 -4.230 1.00 83.44 133 SER A O 1
ATOM 1044 N N . LEU A 1 134 ? 2.342 -1.988 -4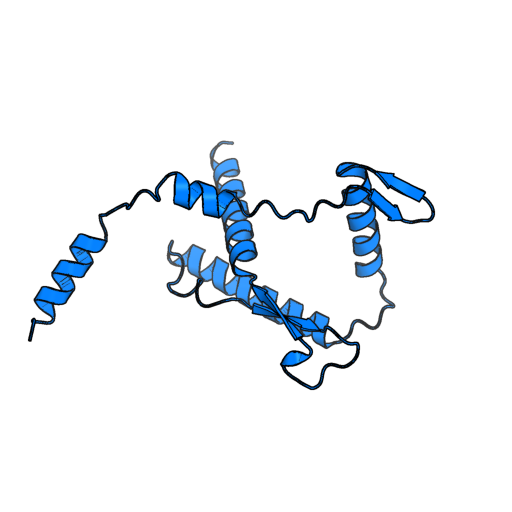.667 1.00 84.00 134 LEU A N 1
ATOM 1045 C CA . LEU A 1 134 ? 3.628 -2.409 -5.237 1.00 84.00 134 LEU A CA 1
ATOM 1046 C C . LEU A 1 134 ? 3.975 -1.628 -6.505 1.00 84.00 134 LEU A C 1
ATOM 1048 O O . LEU A 1 134 ? 5.086 -1.113 -6.614 1.00 84.00 134 LEU A O 1
ATOM 1052 N N . TYR A 1 135 ? 3.014 -1.473 -7.421 1.00 84.56 135 TYR A N 1
ATOM 1053 C CA . TYR A 1 135 ? 3.213 -0.667 -8.628 1.00 84.56 135 TYR A CA 1
ATOM 1054 C C . TYR A 1 135 ? 3.547 0.788 -8.300 1.00 84.56 135 TYR A C 1
ATOM 1056 O O . TYR A 1 135 ? 4.452 1.356 -8.904 1.00 84.56 135 TYR A O 1
ATOM 1064 N N . LYS A 1 136 ? 2.886 1.381 -7.297 1.00 85.88 136 LYS A N 1
ATOM 1065 C CA . LYS A 1 136 ? 3.201 2.743 -6.836 1.00 85.88 136 LYS A CA 1
ATOM 1066 C C . LYS A 1 136 ? 4.603 2.855 -6.246 1.00 85.88 136 LYS A C 1
ATOM 1068 O O . LYS A 1 136 ? 5.297 3.827 -6.526 1.00 85.88 136 LYS A O 1
ATOM 1073 N N . ILE A 1 137 ? 5.026 1.879 -5.440 1.00 88.00 137 ILE A N 1
ATOM 1074 C CA . ILE A 1 137 ? 6.387 1.843 -4.888 1.00 88.00 137 ILE A CA 1
ATOM 1075 C C . ILE A 1 137 ? 7.402 1.783 -6.030 1.00 88.00 137 ILE A C 1
ATOM 1077 O O . ILE A 1 137 ? 8.332 2.585 -6.057 1.00 88.00 137 ILE A O 1
ATOM 1081 N N . LEU A 1 138 ? 7.200 0.882 -6.993 1.00 86.69 138 LEU A N 1
ATOM 1082 C CA . LEU A 1 138 ? 8.090 0.750 -8.139 1.00 86.69 138 LEU A CA 1
ATOM 1083 C C . LEU A 1 138 ? 8.139 2.031 -8.981 1.00 86.69 138 LEU A C 1
ATOM 1085 O O . LEU A 1 138 ? 9.227 2.507 -9.294 1.00 86.69 138 LEU A O 1
ATOM 1089 N N . ALA A 1 139 ? 6.981 2.614 -9.300 1.00 88.38 139 ALA A N 1
ATOM 1090 C CA . ALA A 1 139 ? 6.887 3.862 -10.050 1.00 88.38 139 ALA A CA 1
ATOM 1091 C C . ALA A 1 139 ? 7.629 5.007 -9.343 1.00 88.38 139 ALA A C 1
ATOM 1093 O O . ALA A 1 139 ? 8.389 5.725 -9.986 1.00 88.38 139 ALA A O 1
ATOM 1094 N N . ASN A 1 140 ? 7.490 5.131 -8.018 1.00 87.81 140 ASN A N 1
ATOM 1095 C CA . ASN A 1 140 ? 8.231 6.123 -7.234 1.00 87.81 140 ASN A CA 1
ATOM 1096 C C . ASN A 1 140 ? 9.747 5.883 -7.273 1.00 87.81 140 ASN A C 1
ATOM 1098 O O . ASN A 1 140 ? 10.514 6.832 -7.418 1.00 87.81 140 ASN A O 1
ATOM 1102 N N . VAL A 1 141 ? 10.196 4.629 -7.157 1.00 87.62 141 VAL A N 1
ATOM 1103 C CA . VAL A 1 141 ? 11.625 4.286 -7.261 1.00 87.62 141 VAL A CA 1
ATOM 1104 C C . VAL A 1 141 ? 12.175 4.658 -8.639 1.00 87.62 141 VAL A C 1
ATOM 1106 O O . VAL A 1 141 ? 13.261 5.229 -8.725 1.00 87.62 141 VAL A O 1
ATOM 1109 N N . LEU A 1 142 ? 11.432 4.368 -9.709 1.00 86.50 142 LEU A N 1
ATOM 1110 C CA . LEU A 1 142 ? 11.817 4.709 -11.078 1.00 86.50 142 LEU A CA 1
ATOM 1111 C C . LEU A 1 142 ? 11.843 6.222 -11.307 1.00 86.50 142 LEU A C 1
ATOM 1113 O O . LEU A 1 142 ? 12.841 6.736 -11.804 1.00 86.50 142 LEU A O 1
ATOM 1117 N N . ALA A 1 143 ? 10.801 6.940 -10.886 1.00 89.44 143 ALA A N 1
ATOM 1118 C CA . ALA A 1 143 ? 10.728 8.394 -11.003 1.00 89.44 143 ALA A CA 1
ATOM 1119 C C . ALA A 1 143 ? 11.906 9.075 -10.290 1.00 89.44 143 ALA A C 1
ATOM 1121 O O . ALA A 1 143 ? 12.576 9.919 -10.877 1.00 89.44 143 ALA A O 1
ATOM 1122 N N . ASN A 1 144 ? 12.230 8.645 -9.066 1.00 87.81 144 ASN A N 1
ATOM 1123 C CA . ASN A 1 144 ? 13.371 9.181 -8.322 1.00 87.81 144 ASN A CA 1
ATOM 1124 C C . ASN A 1 144 ? 14.712 8.902 -9.016 1.00 87.81 144 ASN A C 1
ATOM 1126 O O . ASN A 1 144 ? 15.604 9.743 -8.971 1.00 87.81 144 ASN A O 1
ATOM 1130 N N . ARG A 1 145 ? 14.865 7.752 -9.685 1.00 83.19 145 ARG A N 1
ATOM 1131 C CA . ARG A 1 145 ? 16.072 7.452 -10.473 1.00 83.19 145 ARG A CA 1
ATOM 1132 C C . ARG A 1 145 ? 16.172 8.313 -11.731 1.00 83.19 145 ARG A C 1
ATOM 1134 O O . ARG A 1 145 ? 17.265 8.757 -12.056 1.00 83.19 145 ARG A O 1
ATOM 1141 N N . LEU A 1 146 ? 15.054 8.569 -12.410 1.00 81.56 146 LEU A N 1
ATOM 1142 C CA . LEU A 1 146 ? 15.014 9.442 -13.588 1.00 81.56 146 LEU A CA 1
ATOM 1143 C C . LEU A 1 146 ? 15.321 10.901 -13.233 1.00 81.56 146 LEU A C 1
ATOM 1145 O O . LEU A 1 146 ? 16.034 11.565 -13.975 1.00 81.56 146 LEU A O 1
ATOM 1149 N N . ILE A 1 147 ? 14.846 11.383 -12.080 1.00 81.94 147 ILE A N 1
ATOM 1150 C CA . ILE A 1 147 ? 15.161 12.734 -11.588 1.00 81.94 147 ILE A CA 1
ATOM 1151 C C . ILE A 1 147 ? 16.675 12.910 -11.396 1.00 81.94 147 ILE A C 1
ATOM 1153 O O . ILE A 1 147 ? 17.216 13.947 -11.760 1.00 81.94 147 ILE A O 1
ATOM 1157 N N . VAL A 1 148 ? 17.367 11.889 -10.881 1.00 61.88 148 VAL A N 1
ATOM 1158 C CA . VAL A 1 148 ? 18.824 11.922 -10.653 1.00 61.88 148 VAL A CA 1
ATOM 1159 C C . VAL A 1 148 ? 19.636 11.897 -11.960 1.00 61.88 148 VAL A C 1
ATOM 1161 O O . VAL A 1 148 ? 20.784 12.321 -11.954 1.00 61.88 148 VAL A O 1
ATOM 1164 N N . LEU A 1 149 ? 19.066 11.448 -13.084 1.00 59.03 149 LEU A N 1
ATOM 1165 C CA . LEU A 1 149 ? 19.740 11.456 -14.394 1.00 59.03 149 LEU A CA 1
ATOM 1166 C C . LEU A 1 149 ? 19.657 12.808 -15.126 1.00 59.03 149 LEU A C 1
ATOM 1168 O O . LEU A 1 149 ? 20.383 13.012 -16.093 1.00 59.03 149 LEU A O 1
ATOM 1172 N N . ASN A 1 150 ? 18.790 13.716 -14.670 1.00 52.00 150 ASN A N 1
ATOM 1173 C CA . ASN A 1 150 ? 18.584 15.043 -15.262 1.00 52.00 150 ASN A CA 1
ATOM 1174 C C . ASN A 1 150 ? 19.266 16.175 -14.461 1.00 52.00 150 ASN A C 1
ATOM 1176 O O . ASN A 1 150 ? 18.910 17.340 -14.649 1.00 52.00 150 ASN A O 1
ATOM 1180 N N . GLY A 1 151 ? 20.181 15.839 -13.543 1.00 44.94 151 GLY A N 1
ATOM 1181 C CA . GLY A 1 151 ? 20.900 16.777 -12.671 1.00 44.94 151 GLY A CA 1
ATOM 1182 C C . GLY A 1 151 ? 22.398 16.795 -12.921 1.00 44.94 151 GLY A C 1
ATOM 1183 O O . GLY A 1 151 ? 22.957 15.709 -13.192 1.00 44.94 151 GLY A O 1
#

Secondary structure (DSSP, 8-state):
---HHHHHHHHHHTTS------HHHHHHHHH---S----EEEETTEEEESHHHHHHHHHHHHHHHHH-TT----HHHHHHHHHHHHHHHHHHHHHHHHSSPPTTTTS--EEEEESSSS--SGGGEEEEE-HHHHHHHHHHHHHHHHHHHT-

Organism: Trifolium pratense (NCBI:txid57577)

pLDDT: mean 71.79, std 15.07, range [36.62, 90.69]

=== Feature glossary ===
The record interleaves many kinds of information about one protein. Here is each kind framed as the question it answers.

Q: Are the domains correctly placed relative to each other?
A: Predicted aligned error is AlphaFold's pairwise confidence. Unlike pLDDT (per-residue), PAE is per-residue-pair and captures whether two parts of the structure are correctly placed relative to each other. Units are ångströms of expected positional error.

Q: Which residues are in helices, strands, or loops?
A: Eight-state secondary structure (DSSP): H is the canonical α-helix, G the tighter 3₁₀-helix, I the wider π-helix; E/B are β-structure, T and S are turns and bends, and '-' is everything else. DSSP derives these from the pattern of main-chain N–H···O=C hydrogen bonds, not from the sequence.

Q: What if only a Cα trace is available?
A: P-SEA three-state annotation labels each residue as helix, strand, or coil based purely on the geometry of the Cα trace. It serves as a fallback when the full backbone (and thus DSSP) is unavailable.

Q: What are the backbone torsion angles?
A: φ (phi) and ψ (psi) are the two rotatable backbone dihedrals per residue: φ is the C(i-1)–N–Cα–C torsion, ψ is the N–Cα–C–N(i+1) torsion, both in degrees on (−180°, 180°]. α-helical residues cluster near (−60°, −45°); β-strand residues near (−120°, +130°). A Ramachandran plot is simply a scatter of (φ, ψ) for every residue.

Q: What known structures does this most resemble?
A: Structural nearest neighbors (via Foldseek easy-search vs the PDB). Reported per hit: target PDB id, E-value, and alignment TM-score. A TM-score above ~0.5 is the conventional threshold for 'same fold'.

Q: What family and function is it annotated with?
A: Database cross-references. InterPro integrates a dozen domain/family signature databases into unified entries with residue-range hits. GO terms attach function/process/location labels with evidence codes. CATH codes position the fold in a four-level structural taxonomy. Organism is the NCBI-taxonomy species name.

Q: Which residues are buried vs exposed?
A: Solvent accessibility: the surface area of each residue that a 1.4 Å water probe can touch, in Å². When only backbone atoms are present the absolute values are lower than full-atom SASA (side chains contribute most of the area) and are flagged as backbone-only.

Q: What do the diagnostic plots show?
A: Three diagnostic plots accompany the record. The Cα contact map visualizes the tertiary structure as a 2D adjacency matrix (8 Å cutoff, sequence-local contacts suppressed). The Ramachandran plot shows the distribution of backbone (φ, ψ) torsions, with points in the α and β basins reflecting secondary structure content. The PAE plot shows AlphaFold's inter-residue confidence as a color matrix.

Q: What is the amino-acid chain?
A: The amino-acid sequence is the protein's primary structure: the linear order of residues from the N-terminus to the C-terminus, written in one-letter code. Everything else here — the 3D coordinates, the secondary structure, the domain annotations — is ultimately a consequence of this string.

Q: What do the rendered images show?
A: The six renders are orthographic views along the three Cartesian axes in both directions. Representation (cartoon, sticks, or surface) and color scheme (sequence-rainbow or by-chain) vary across proteins so the training set covers all the common visualization conventions.

Q: Where is each backbone atom in 3D?
A: The mmCIF table is the protein's shape written out atom by atom. For each backbone N, Cα, C, and carbonyl O, it records an (x, y, z) coordinate triple in Å plus the residue type, chain letter, and residue number.

Q: How mobile is each atom in the crystal?
A: For experimental (PDB) structures, the B-factor (temperature factor) quantifies the positional spread of each atom in the crystal — a combination of thermal vibration and static disorder — in units of Å². High B-factors mark flexible loops or poorly resolved regions; low B-factors mark the rigid, well-ordered core.

Q: How big and how compact is the whole molecule?
A: Three whole-structure scalars: the radius of gyration (RMS distance of Cα from centroid, in Å), the count of Cα–Cα contacts (pairs closer than 8 Å and separated by more than four residues in sequence — i.e. tertiary, not local, contacts), and the bounding-box dimensions. Together they distinguish compact globular folds from extended fibres or disordered chains.

Q: What does the local fold look like, residue by residue?
A: A 3Di character summarizes, for each residue, the relative orientation of the Cα frame of its nearest spatial neighbor. Because it encodes fold topology rather than chemistry, 3Di alignments detect remote structural similarity that sequence alignment misses.

Q: How confident is the AlphaFold model at each residue?
A: For AlphaFold models, the B-factor field carries pLDDT — the model's own estimate of local accuracy on a 0–100 scale. Regions with pLDDT<50 should be treated as essentially unmodeled; they often correspond to intrinsically disordered segments.